Protein AF-A0A4S8J453-F1 (afdb_monomer_lite)

pLDDT: mean 72.91, std 23.6, range [29.89, 94.81]

InterPro domains:
  IPR011042 Six-bladed beta-propeller, TolB-like [G3DSA:2.120.10.30] (8-107)
  IPR018119 Strictosidine synthase, conserved region [PF03088] (31-105)

Sequence (127 aa):
MNEQLLHPAKNQMTLTLQTRGFCRFADDVIEVSDGSGAYFSDASSRFGLHEWFLDLLEARPNGRLLKFDASTKETTVVLADLVFPNGVALSSDQDFLVVCETWRCAKCFHGIACLLLVSVVFGVLLF

Foldseek 3Di:
DDDDDDDPDPPDPPPPLPPVLVAQEWADKDADPVNQWIKTKRQANPDHPVRVVVLLVVQWQRMFIWIAGPVVSDIDTPGGSAQRFRDWDADPVRQKIWTFHDNVQVPDDDDDPRDGPTDIDGDPPPD

Radius of gyration: 16.19 Å; chains: 1; bounding box: 33×45×47 Å

Secondary structure (DSSP, 8-state):
---------TT--------SSS-S-EEEEEE-TTSSEEEEEES-SSS-GGGHHHHHHHT---EEEEEEETTT--EEEEEEEES-EEEEEE-TTSSEEEEEETGGGGG--SSS----EEEEEE-----

Organism: Musa balbisiana (NCBI:txid52838)

Structure (mmCIF, N/CA/C/O backbone):
data_AF-A0A4S8J453-F1
#
_entry.id   AF-A0A4S8J453-F1
#
loop_
_atom_site.group_PDB
_atom_site.id
_atom_site.type_symbol
_atom_site.label_atom_id
_atom_site.label_alt_id
_atom_site.label_comp_id
_atom_site.label_asym_id
_atom_site.label_entity_id
_atom_site.label_seq_id
_atom_site.pdbx_PDB_ins_code
_atom_site.Cartn_x
_atom_site.Cartn_y
_atom_site.Cartn_z
_atom_site.occupancy
_atom_site.B_iso_or_equiv
_atom_site.auth_seq_id
_atom_site.auth_comp_id
_atom_site.auth_asym_id
_atom_site.auth_atom_id
_atom_site.pdbx_PDB_model_num
ATOM 1 N N . MET A 1 1 ? 12.744 33.457 -0.377 1.00 31.09 1 MET A N 1
ATOM 2 C CA . MET A 1 1 ? 11.789 33.972 -1.383 1.00 31.09 1 MET A CA 1
ATOM 3 C C . MET A 1 1 ? 11.180 32.745 -2.046 1.00 31.09 1 MET A C 1
ATOM 5 O O . MET A 1 1 ? 11.904 32.068 -2.748 1.00 31.09 1 MET A O 1
ATOM 9 N N . ASN A 1 2 ? 10.099 32.196 -1.495 1.00 30.98 2 ASN A N 1
ATOM 10 C CA . ASN A 1 2 ? 8.691 32.574 -1.685 1.00 30.98 2 ASN A CA 1
ATOM 11 C C . ASN A 1 2 ? 8.102 31.829 -2.893 1.00 30.98 2 ASN A C 1
ATOM 13 O O . ASN A 1 2 ? 8.282 32.290 -4.009 1.00 30.98 2 ASN A O 1
ATOM 17 N N . GLU A 1 3 ? 7.384 30.733 -2.639 1.00 32.38 3 GLU A N 1
ATOM 18 C CA . GLU A 1 3 ? 6.255 30.302 -3.467 1.00 32.38 3 GLU A CA 1
ATOM 19 C C . GLU A 1 3 ? 5.120 29.835 -2.551 1.00 32.38 3 GLU A C 1
ATOM 21 O O . GLU A 1 3 ? 5.331 29.353 -1.437 1.00 32.38 3 GLU A O 1
ATOM 26 N N . GLN A 1 4 ? 3.914 30.154 -2.996 1.00 34.88 4 GLN A N 1
ATOM 27 C CA . GLN A 1 4 ? 2.732 30.432 -2.201 1.00 34.88 4 GLN A CA 1
ATOM 28 C C . GLN A 1 4 ? 1.829 29.207 -2.033 1.00 34.88 4 GLN A C 1
ATOM 30 O O . GLN A 1 4 ? 1.566 28.479 -2.982 1.00 34.88 4 GLN A O 1
ATOM 35 N N . LEU A 1 5 ? 1.313 29.073 -0.808 1.00 33.59 5 LEU A N 1
ATOM 36 C CA . LEU A 1 5 ? -0.065 28.719 -0.444 1.00 33.59 5 LEU A CA 1
ATOM 37 C C . LEU A 1 5 ? -0.908 27.996 -1.512 1.00 33.59 5 LEU A C 1
ATOM 39 O O . LEU A 1 5 ? -1.620 28.627 -2.292 1.00 33.59 5 LEU A O 1
ATOM 43 N N . LEU A 1 6 ? -0.983 26.669 -1.397 1.00 30.48 6 LEU A N 1
ATOM 44 C CA . LEU A 1 6 ? -2.248 25.985 -1.642 1.00 30.48 6 LEU A CA 1
ATOM 45 C C . LEU A 1 6 ? -3.097 26.166 -0.379 1.00 30.48 6 LEU A C 1
ATOM 47 O O . LEU A 1 6 ? -2.711 25.714 0.696 1.00 30.48 6 LEU A O 1
ATOM 51 N N . HIS A 1 7 ? -4.227 26.861 -0.480 1.00 29.89 7 HIS A N 1
ATOM 52 C CA . HIS A 1 7 ? -5.229 26.850 0.581 1.00 29.89 7 HIS A CA 1
ATOM 53 C C . HIS A 1 7 ? -5.853 25.447 0.633 1.00 29.89 7 HIS A C 1
ATOM 55 O O . HIS A 1 7 ? -6.541 25.084 -0.325 1.00 29.89 7 HIS A O 1
ATOM 61 N N . PRO A 1 8 ? -5.661 24.651 1.703 1.00 38.19 8 PRO A N 1
ATOM 62 C CA . PRO A 1 8 ? -6.392 23.406 1.820 1.00 38.19 8 PRO A CA 1
ATOM 63 C C . PRO A 1 8 ? -7.859 23.756 2.066 1.00 38.19 8 PRO A C 1
ATOM 65 O O . PRO A 1 8 ? -8.196 24.577 2.928 1.00 38.19 8 PRO A O 1
ATOM 68 N N . ALA A 1 9 ? -8.745 23.154 1.276 1.00 38.69 9 ALA A N 1
ATOM 69 C CA . ALA A 1 9 ? -10.165 23.132 1.584 1.00 38.69 9 ALA A CA 1
ATOM 70 C C . ALA A 1 9 ? -10.339 22.678 3.045 1.00 38.69 9 ALA A C 1
ATOM 72 O O . ALA A 1 9 ? -9.606 21.807 3.511 1.00 38.69 9 ALA A O 1
ATOM 73 N N . LYS A 1 10 ? -11.301 23.265 3.770 1.00 34.12 10 LYS A N 1
ATOM 74 C CA . LYS A 1 10 ? -11.510 23.121 5.230 1.00 34.12 10 LYS A CA 1
ATOM 75 C C . LYS A 1 10 ? -11.753 21.685 5.757 1.00 34.12 10 LYS A C 1
ATOM 77 O O . LYS A 1 10 ? -12.047 21.540 6.934 1.00 34.12 10 LYS A O 1
ATOM 82 N N . ASN A 1 11 ? -11.579 20.655 4.926 1.00 39.00 11 ASN A N 1
ATOM 83 C CA . ASN A 1 11 ? -11.728 19.234 5.242 1.00 39.00 11 ASN A CA 1
ATOM 84 C C . ASN A 1 11 ? -10.533 18.356 4.803 1.00 39.00 11 ASN A C 1
ATOM 86 O O . ASN A 1 11 ? -10.658 17.137 4.801 1.00 39.00 11 ASN A O 1
ATOM 90 N N . GLN A 1 12 ? -9.382 18.918 4.415 1.00 39.25 12 GLN A N 1
ATOM 91 C CA . GLN A 1 12 ? -8.194 18.094 4.159 1.00 39.25 12 GLN A CA 1
ATOM 92 C C . GLN A 1 12 ? -7.487 17.752 5.474 1.00 39.25 12 GLN A C 1
ATOM 94 O O . GLN A 1 12 ? -6.798 18.583 6.066 1.00 39.25 12 GLN A O 1
ATOM 99 N N . MET A 1 13 ? -7.666 16.512 5.929 1.00 37.81 13 MET A N 1
ATOM 100 C CA . MET A 1 13 ? -6.834 15.922 6.968 1.00 37.81 13 MET A CA 1
ATOM 101 C C . MET A 1 13 ? -5.464 15.611 6.359 1.00 37.81 13 MET A C 1
ATOM 103 O O . MET A 1 13 ? -5.283 14.627 5.648 1.00 37.81 13 MET A O 1
ATOM 107 N N . THR A 1 14 ? -4.487 16.486 6.597 1.00 44.19 14 THR A N 1
ATOM 108 C CA . THR A 1 14 ? -3.093 16.219 6.231 1.00 44.19 14 THR A CA 1
ATOM 109 C C . THR A 1 14 ? -2.537 15.156 7.176 1.00 44.19 14 THR A C 1
ATOM 111 O O . THR A 1 14 ? -2.088 15.458 8.282 1.00 44.19 14 THR A O 1
ATOM 114 N N . LEU A 1 15 ? -2.576 13.895 6.749 1.00 46.88 15 LEU A N 1
ATOM 115 C CA . LEU A 1 15 ? -1.869 12.801 7.408 1.00 46.88 15 LEU A CA 1
ATOM 116 C C . LEU A 1 15 ? -0.370 12.932 7.110 1.00 46.88 15 LEU A C 1
ATOM 118 O O . LEU A 1 15 ? 0.135 12.426 6.111 1.00 46.88 15 LEU A O 1
ATOM 122 N N . THR A 1 16 ? 0.365 13.612 7.991 1.00 51.75 16 THR A N 1
ATOM 123 C CA . THR A 1 16 ? 1.833 13.550 7.983 1.00 51.75 16 THR A CA 1
ATOM 124 C C . THR A 1 16 ? 2.254 12.213 8.578 1.00 51.75 16 THR A C 1
ATOM 126 O O . THR A 1 16 ? 2.570 12.106 9.765 1.00 51.75 16 THR A O 1
ATOM 129 N N . LEU A 1 17 ? 2.224 11.165 7.758 1.00 55.22 17 LEU A N 1
ATOM 130 C CA . LEU A 1 17 ? 2.740 9.869 8.153 1.00 55.22 17 LEU A CA 1
ATOM 131 C C . LEU A 1 17 ? 4.267 9.926 8.111 1.00 55.22 17 LEU A C 1
ATOM 133 O O . LEU A 1 17 ? 4.896 9.740 7.072 1.00 55.22 17 LEU A O 1
ATOM 137 N N . GLN A 1 18 ? 4.884 10.198 9.257 1.00 52.66 18 GLN A N 1
ATOM 138 C CA . GLN A 1 18 ? 6.332 10.123 9.393 1.00 52.66 18 GLN A CA 1
ATOM 139 C C . GLN A 1 18 ? 6.740 8.647 9.506 1.00 52.66 18 GLN A C 1
ATOM 141 O O . GLN A 1 18 ? 7.175 8.178 10.558 1.00 52.66 18 GLN A O 1
ATOM 146 N N . THR A 1 19 ? 6.581 7.887 8.417 1.00 54.84 19 THR A N 1
ATOM 147 C CA . THR A 1 19 ? 7.147 6.542 8.326 1.00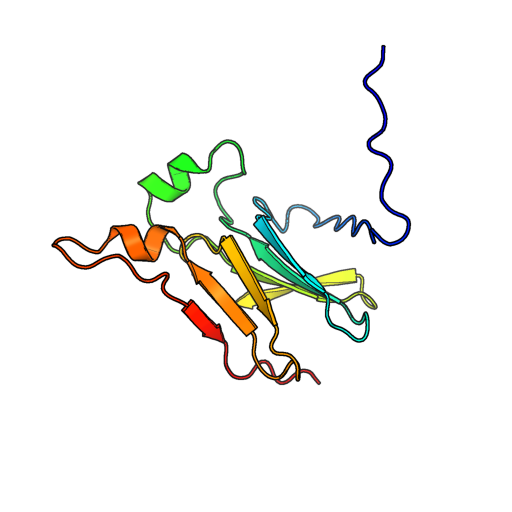 54.84 19 THR A CA 1
ATOM 148 C C . THR A 1 19 ? 8.654 6.695 8.477 1.00 54.84 19 THR A C 1
ATOM 150 O O . THR A 1 19 ? 9.304 7.264 7.602 1.00 54.84 19 THR A O 1
ATOM 153 N N . ARG A 1 20 ? 9.235 6.250 9.593 1.00 54.38 20 ARG A N 1
ATOM 154 C CA . ARG A 1 20 ? 10.687 6.291 9.831 1.00 54.38 20 ARG A CA 1
ATOM 155 C C . ARG A 1 20 ? 11.413 5.382 8.826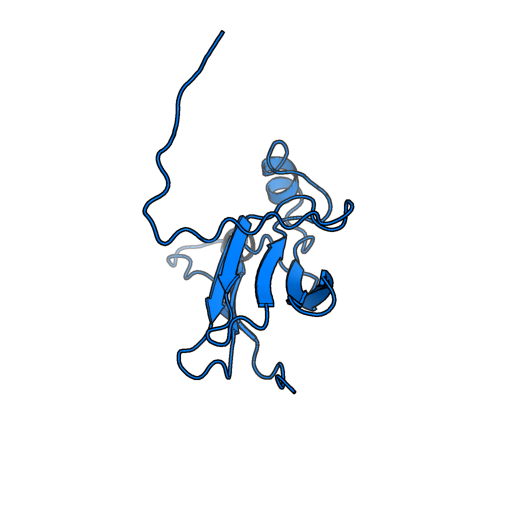 1.00 54.38 20 ARG A C 1
ATOM 157 O O . ARG A 1 20 ? 11.728 4.245 9.148 1.00 54.38 20 ARG A O 1
ATOM 164 N N . GLY A 1 21 ? 11.599 5.841 7.587 1.00 62.28 21 GLY A N 1
ATOM 165 C CA . GLY A 1 21 ? 12.205 5.076 6.488 1.00 62.28 21 GLY A CA 1
ATOM 166 C C . GLY A 1 21 ? 11.443 3.811 6.067 1.00 62.28 21 GLY A C 1
ATOM 167 O O . GLY A 1 21 ? 11.981 3.010 5.309 1.00 62.28 21 GLY A O 1
ATOM 168 N N . PHE A 1 22 ? 10.222 3.606 6.572 1.00 72.19 22 PHE A N 1
ATOM 169 C CA . PHE A 1 22 ? 9.471 2.361 6.387 1.00 72.19 22 PHE A CA 1
ATOM 170 C C . PHE A 1 22 ? 8.780 2.272 5.018 1.00 72.19 22 PHE A C 1
ATOM 172 O O . PHE A 1 22 ? 8.607 1.171 4.500 1.00 72.19 22 PHE A O 1
ATOM 179 N N . CYS A 1 23 ? 8.438 3.415 4.421 1.00 82.94 23 CYS A N 1
ATOM 180 C CA . CYS A 1 23 ? 7.849 3.546 3.090 1.00 82.94 23 CYS A CA 1
ATOM 181 C C . CYS A 1 23 ? 8.806 4.361 2.213 1.00 82.94 23 CYS A C 1
ATOM 183 O O . CYS A 1 23 ? 9.286 5.409 2.654 1.00 82.94 23 CYS A O 1
ATOM 185 N N . ARG A 1 24 ? 9.118 3.885 1.002 1.00 88.31 24 ARG A N 1
ATOM 186 C CA . ARG A 1 24 ? 9.995 4.618 0.065 1.00 88.31 24 ARG A CA 1
ATOM 187 C C . ARG A 1 24 ? 9.205 5.325 -1.018 1.00 88.31 24 ARG A C 1
ATOM 189 O O . ARG A 1 24 ? 9.664 6.351 -1.519 1.00 88.31 24 ARG A O 1
ATOM 196 N N . PHE A 1 25 ? 8.040 4.789 -1.360 1.00 91.50 25 PHE A N 1
ATOM 197 C CA . PHE A 1 25 ? 7.230 5.296 -2.447 1.00 91.50 25 PHE A CA 1
ATOM 198 C C . PHE A 1 25 ? 5.748 5.133 -2.108 1.00 91.50 25 PHE A C 1
ATOM 200 O O . PHE A 1 25 ? 5.077 4.248 -2.624 1.00 91.50 25 PHE A O 1
ATOM 207 N N . ALA A 1 26 ? 5.243 6.018 -1.248 1.00 91.25 26 ALA A N 1
ATOM 208 C CA . ALA A 1 26 ? 3.807 6.117 -1.004 1.00 91.25 26 ALA A CA 1
ATOM 209 C C . ALA A 1 26 ? 3.102 6.625 -2.272 1.00 91.25 26 ALA A C 1
ATOM 211 O O . ALA A 1 26 ? 3.526 7.649 -2.814 1.00 91.25 26 ALA A O 1
ATOM 212 N N . ASP A 1 27 ? 2.069 5.917 -2.730 1.00 91.06 27 ASP A N 1
ATOM 213 C CA . ASP A 1 27 ? 1.373 6.234 -3.986 1.00 91.06 27 ASP A CA 1
ATOM 214 C C . ASP A 1 27 ? -0.094 6.622 -3.743 1.00 91.06 27 ASP A C 1
ATOM 216 O O . ASP A 1 27 ? -0.465 7.770 -3.982 1.00 91.06 27 ASP A O 1
ATOM 220 N N . ASP A 1 28 ? -0.892 5.726 -3.152 1.00 91.50 28 ASP A N 1
ATOM 221 C CA . ASP A 1 28 ? -2.314 5.965 -2.871 1.00 91.50 28 ASP A CA 1
ATOM 222 C C . ASP A 1 28 ? -2.691 5.604 -1.428 1.00 91.50 28 ASP A C 1
ATOM 224 O O . ASP A 1 28 ? -2.023 4.793 -0.779 1.00 91.50 28 ASP A O 1
ATOM 228 N N . VAL A 1 29 ? -3.746 6.231 -0.902 1.00 93.19 29 VAL A N 1
ATOM 229 C CA . VAL A 1 29 ? -4.175 6.128 0.500 1.00 93.19 29 VAL A CA 1
ATOM 230 C C . VAL A 1 29 ? -5.692 6.224 0.643 1.00 93.19 29 VAL A C 1
ATOM 232 O O . VAL A 1 29 ? -6.344 7.068 0.034 1.00 93.19 29 VAL A O 1
ATOM 235 N N . ILE A 1 30 ? -6.247 5.404 1.534 1.00 92.00 30 ILE A N 1
ATOM 236 C CA . ILE A 1 30 ? -7.652 5.431 1.935 1.00 92.00 30 ILE A CA 1
ATOM 237 C C . ILE A 1 30 ? -7.773 5.394 3.462 1.00 92.00 30 ILE A C 1
ATOM 239 O O . ILE A 1 30 ? -7.174 4.552 4.134 1.00 92.00 30 ILE A O 1
ATOM 243 N N . GLU A 1 31 ? -8.533 6.332 4.023 1.00 93.56 31 GLU A N 1
ATOM 244 C CA . GLU A 1 31 ? -8.829 6.383 5.457 1.00 93.56 31 GLU A CA 1
ATOM 245 C C . GLU A 1 31 ? -9.938 5.386 5.817 1.00 93.56 31 GLU A C 1
ATOM 247 O O . GLU A 1 31 ? -10.861 5.156 5.033 1.00 93.56 31 GLU A O 1
ATOM 252 N N . VAL A 1 32 ? -9.858 4.808 7.014 1.00 91.25 32 VAL A N 1
ATOM 253 C CA . VAL A 1 32 ? -10.954 4.021 7.589 1.00 91.25 32 VAL A CA 1
ATOM 254 C C . VAL A 1 32 ? -12.028 4.985 8.102 1.00 91.25 32 VAL A C 1
ATOM 256 O O . VAL A 1 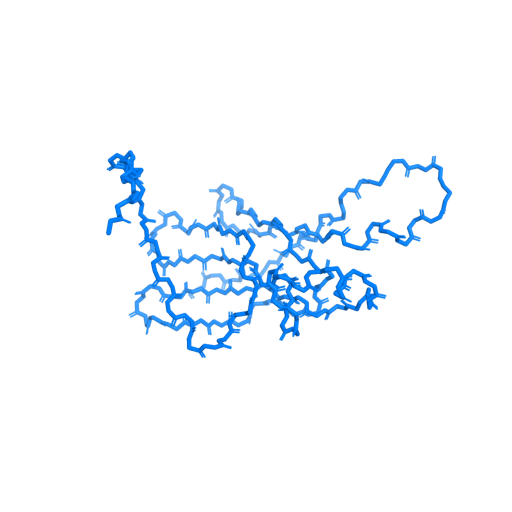32 ? -11.720 5.969 8.768 1.00 91.25 32 VAL A O 1
ATOM 259 N N . SER A 1 33 ? -13.303 4.714 7.827 1.00 89.69 33 SER A N 1
ATOM 260 C CA . SER A 1 33 ? -14.433 5.609 8.112 1.00 89.69 33 SER A CA 1
ATOM 261 C C . SER A 1 33 ? -14.597 5.984 9.586 1.00 89.69 33 SER A C 1
ATOM 263 O O . SER A 1 33 ? -15.213 7.000 9.896 1.00 89.69 33 SER A O 1
ATOM 265 N N . ASP A 1 34 ? -14.093 5.152 10.498 1.00 88.56 34 ASP A N 1
ATOM 266 C CA . ASP A 1 34 ? -14.123 5.384 11.945 1.00 88.56 34 ASP A CA 1
ATOM 267 C C . ASP A 1 34 ? -12.926 6.211 12.459 1.00 88.56 34 ASP A C 1
ATOM 269 O O . ASP A 1 34 ? -12.837 6.487 13.656 1.00 88.56 34 ASP A O 1
ATOM 273 N N . GLY A 1 35 ? -12.005 6.609 11.575 1.00 88.62 35 GLY A N 1
ATOM 274 C CA . GLY A 1 35 ? -10.795 7.358 11.915 1.00 88.62 35 GLY A CA 1
ATOM 275 C C . GLY A 1 35 ? -9.737 6.539 12.666 1.00 88.62 35 GLY A C 1
ATOM 276 O O . GLY A 1 35 ? -8.774 7.111 13.183 1.00 88.62 35 GLY A O 1
ATOM 277 N N . SER A 1 36 ? -9.881 5.210 12.745 1.00 90.69 36 SER A N 1
ATOM 278 C CA . SER A 1 36 ? -8.922 4.320 13.421 1.00 90.69 36 SER A CA 1
ATOM 279 C C . SER A 1 36 ? -7.560 4.266 12.727 1.00 90.69 36 SER A C 1
ATOM 281 O O . SER A 1 36 ? -6.556 3.893 13.340 1.00 90.69 36 SER A O 1
ATOM 283 N N . GLY A 1 37 ? -7.491 4.669 11.460 1.00 92.44 37 GLY A N 1
ATOM 284 C CA . GLY A 1 37 ? -6.267 4.602 10.687 1.00 92.44 37 GLY A CA 1
ATOM 285 C C . GLY A 1 37 ? -6.479 4.796 9.196 1.00 92.44 37 GLY A C 1
ATOM 286 O O . GLY A 1 37 ? -7.495 5.322 8.744 1.00 92.44 37 GLY A O 1
ATOM 287 N N . ALA A 1 38 ? -5.493 4.348 8.427 1.00 93.06 38 ALA A N 1
ATOM 288 C CA . ALA A 1 38 ? -5.530 4.392 6.973 1.00 93.06 38 ALA A CA 1
ATOM 289 C C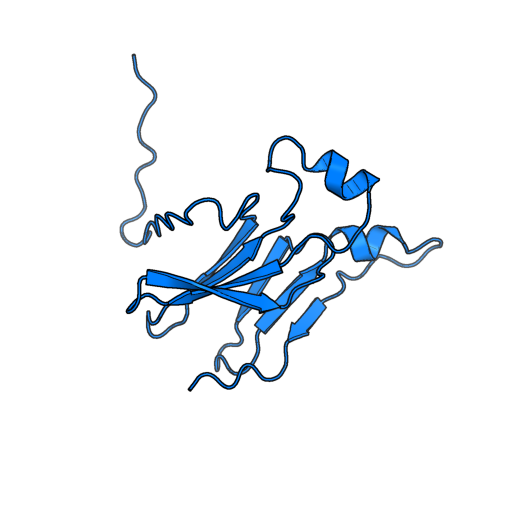 . ALA A 1 38 ? -4.789 3.198 6.370 1.00 93.06 38 ALA A C 1
ATOM 291 O O . ALA A 1 38 ? -3.841 2.672 6.959 1.00 93.06 38 ALA A O 1
ATOM 292 N N . TYR A 1 39 ? -5.193 2.811 5.168 1.00 91.38 39 TYR A N 1
ATOM 293 C CA . TYR A 1 39 ? -4.451 1.902 4.309 1.00 91.38 39 TYR A CA 1
ATOM 294 C C . TYR A 1 39 ? -3.783 2.693 3.201 1.00 91.38 39 TYR A C 1
ATOM 296 O O . TYR A 1 39 ? -4.383 3.614 2.658 1.00 91.38 39 TYR A O 1
ATOM 304 N N . PHE A 1 40 ? -2.559 2.337 2.844 1.00 93.12 40 PHE A N 1
ATOM 305 C CA . PHE A 1 40 ? -1.851 3.006 1.760 1.00 93.12 40 PHE A CA 1
ATOM 306 C C . PHE A 1 40 ? -0.899 2.055 1.051 1.00 93.12 40 PHE A C 1
ATOM 308 O O . PHE A 1 40 ? -0.410 1.082 1.638 1.00 93.12 40 PHE A O 1
ATOM 315 N N . SER A 1 41 ? -0.648 2.320 -0.224 1.00 92.50 41 SER A N 1
ATOM 316 C CA . SER A 1 41 ? 0.305 1.559 -1.016 1.00 92.50 41 SER A CA 1
ATOM 317 C C . SER A 1 41 ? 1.714 2.138 -0.906 1.00 92.50 41 SER A C 1
ATOM 319 O O . SER A 1 41 ? 1.921 3.350 -0.922 1.00 92.50 41 SER A O 1
ATOM 321 N N . ASP A 1 42 ? 2.694 1.244 -0.815 1.00 94.12 42 ASP A N 1
ATOM 322 C CA . ASP A 1 42 ? 4.108 1.516 -1.059 1.00 94.12 42 ASP A CA 1
ATOM 323 C C . ASP A 1 42 ? 4.466 0.853 -2.393 1.00 94.12 42 ASP A C 1
ATOM 325 O O . ASP A 1 42 ? 4.611 -0.372 -2.462 1.00 94.12 42 ASP A O 1
ATOM 329 N N . ALA A 1 43 ? 4.544 1.648 -3.462 1.00 92.94 43 ALA A N 1
ATOM 330 C CA . ALA A 1 43 ? 4.695 1.168 -4.834 1.00 92.94 43 ALA A CA 1
ATOM 331 C C . ALA A 1 43 ? 5.965 0.322 -5.010 1.00 92.94 43 ALA A C 1
ATOM 333 O O . ALA A 1 43 ? 5.951 -0.699 -5.698 1.00 92.94 43 ALA A O 1
ATOM 334 N N . SER A 1 44 ? 7.053 0.703 -4.337 1.00 93.56 44 SER A N 1
ATOM 335 C CA . SER A 1 44 ? 8.289 -0.070 -4.304 1.00 93.56 44 SER A CA 1
ATOM 336 C C . SER A 1 44 ? 9.044 0.147 -3.001 1.00 93.56 44 SER A C 1
ATOM 338 O O . SER A 1 44 ? 9.419 1.262 -2.647 1.00 93.56 44 SER A O 1
ATOM 340 N N . SER A 1 45 ? 9.380 -0.950 -2.328 1.00 92.19 45 SER A N 1
ATOM 341 C CA . SER A 1 45 ? 10.280 -0.931 -1.169 1.00 92.19 45 SER A CA 1
ATOM 342 C C . SER A 1 45 ? 11.760 -0.745 -1.543 1.00 92.19 45 SER A C 1
ATOM 344 O O . SER A 1 45 ? 12.613 -0.626 -0.653 1.00 92.19 45 SER A O 1
ATOM 346 N N . ARG A 1 46 ? 12.082 -0.708 -2.846 1.00 92.06 46 ARG A N 1
ATOM 347 C CA . ARG A 1 46 ? 13.451 -0.606 -3.376 1.00 92.06 46 ARG A CA 1
ATOM 348 C C . ARG A 1 46 ? 13.746 0.735 -4.028 1.00 92.06 46 ARG A C 1
ATOM 350 O O . ARG A 1 46 ? 14.806 1.292 -3.758 1.00 92.06 46 ARG A O 1
ATOM 357 N N . PHE A 1 47 ? 12.829 1.237 -4.848 1.00 91.94 47 PHE A N 1
ATOM 358 C CA . PHE A 1 47 ? 13.021 2.453 -5.634 1.00 91.94 47 PHE A CA 1
ATOM 359 C C . PHE A 1 47 ? 12.075 3.553 -5.156 1.00 91.94 47 PHE A C 1
ATOM 361 O O . PHE A 1 47 ? 10.901 3.295 -4.903 1.00 91.94 47 PHE A O 1
ATOM 368 N N . GLY A 1 48 ? 12.584 4.776 -5.005 1.00 90.69 48 GLY A N 1
ATOM 369 C CA . GLY A 1 48 ? 11.747 5.919 -4.647 1.00 90.69 48 GLY A CA 1
ATOM 370 C C . GLY A 1 48 ? 10.982 6.482 -5.845 1.00 90.69 48 GLY A C 1
ATOM 371 O O . GLY A 1 48 ? 11.181 6.070 -6.989 1.00 90.69 48 GLY A O 1
ATOM 372 N N . LEU A 1 49 ? 10.165 7.509 -5.589 1.00 88.44 49 LEU A N 1
ATOM 373 C CA . LEU A 1 49 ? 9.385 8.212 -6.616 1.00 88.44 49 LEU A CA 1
ATOM 374 C C . LEU A 1 49 ? 10.232 8.667 -7.817 1.00 88.44 49 LEU A C 1
ATOM 376 O O . LEU A 1 49 ? 9.783 8.581 -8.951 1.00 88.44 49 LEU A O 1
ATOM 380 N N . HIS A 1 50 ? 11.464 9.134 -7.602 1.00 91.38 50 HIS A N 1
ATOM 381 C CA . HIS A 1 50 ? 12.330 9.613 -8.691 1.00 91.38 50 HIS A CA 1
ATOM 382 C C . HIS A 1 50 ? 12.968 8.492 -9.525 1.00 91.38 50 HIS A C 1
ATOM 384 O O . HIS A 1 50 ? 13.514 8.755 -10.594 1.00 91.38 50 HIS A O 1
ATOM 390 N N . GLU A 1 51 ? 12.884 7.250 -9.058 1.00 92.50 51 GLU A N 1
ATOM 391 C CA . GLU A 1 51 ? 13.517 6.065 -9.643 1.00 92.50 51 GLU A CA 1
ATOM 392 C C . GLU A 1 51 ? 12.466 5.036 -10.086 1.00 92.50 51 GLU A C 1
ATOM 394 O O . GLU A 1 51 ? 12.796 3.883 -10.355 1.00 92.50 51 GLU A O 1
ATOM 399 N N . TRP A 1 52 ? 11.196 5.444 -10.186 1.00 88.44 52 TRP A N 1
ATOM 400 C CA . TRP A 1 52 ? 10.052 4.575 -10.484 1.00 88.44 52 TRP A CA 1
ATOM 401 C C . TRP A 1 52 ? 10.249 3.704 -11.735 1.00 88.44 52 TRP A C 1
ATOM 403 O O . TRP A 1 52 ? 9.817 2.553 -11.783 1.00 88.44 52 TRP A O 1
ATOM 413 N N . PHE A 1 53 ? 10.944 4.232 -12.744 1.00 89.75 53 PHE A N 1
ATOM 414 C CA . PHE A 1 53 ? 11.229 3.529 -13.992 1.00 89.75 53 PHE A CA 1
ATOM 415 C C . PHE A 1 53 ? 12.156 2.321 -13.790 1.00 89.75 53 PHE A C 1
ATOM 417 O O . PHE A 1 53 ? 12.089 1.373 -14.569 1.00 89.75 53 PHE A O 1
ATOM 424 N N . LEU A 1 54 ? 13.002 2.317 -12.753 1.00 92.12 54 LEU A N 1
ATOM 425 C CA . LEU A 1 54 ? 13.830 1.160 -12.408 1.00 92.12 54 LEU A CA 1
ATOM 426 C C . LEU A 1 54 ? 12.977 0.009 -11.870 1.00 92.12 54 LEU A C 1
ATOM 428 O O . LEU A 1 54 ? 13.258 -1.143 -12.195 1.00 92.12 54 LEU A O 1
ATOM 432 N N . ASP A 1 55 ? 11.911 0.309 -11.123 1.00 90.25 55 ASP A N 1
ATOM 433 C CA . ASP A 1 55 ? 10.962 -0.710 -10.662 1.00 90.25 55 ASP A CA 1
ATOM 434 C C . ASP A 1 55 ? 10.200 -1.333 -11.842 1.00 90.25 55 ASP A C 1
ATOM 436 O O . ASP A 1 55 ? 10.090 -2.555 -11.940 1.00 90.25 55 ASP A O 1
ATOM 440 N N . LEU A 1 56 ? 9.784 -0.501 -12.807 1.00 88.12 56 LEU A N 1
ATOM 441 C CA . LEU A 1 56 ? 9.195 -0.961 -14.068 1.00 88.12 56 LEU A CA 1
ATOM 442 C C . LEU A 1 56 ? 10.147 -1.882 -14.848 1.00 88.12 56 LEU A C 1
ATOM 444 O O . LEU A 1 56 ? 9.730 -2.942 -15.310 1.00 88.12 56 LEU A O 1
ATOM 448 N N . LEU A 1 57 ? 11.414 -1.485 -15.009 1.00 89.69 57 LEU A N 1
ATOM 449 C CA . LEU A 1 57 ? 12.415 -2.282 -15.729 1.00 89.69 57 LEU A CA 1
ATOM 450 C C . LEU A 1 57 ? 12.712 -3.607 -15.027 1.00 89.69 57 LEU A C 1
ATOM 452 O O . LEU A 1 57 ? 12.960 -4.617 -15.684 1.00 89.69 57 LEU A O 1
ATOM 456 N N . GLU A 1 58 ? 12.697 -3.606 -13.698 1.00 89.75 58 GLU A N 1
ATOM 457 C CA . GLU A 1 58 ? 12.900 -4.812 -12.913 1.00 89.75 58 GLU A CA 1
ATOM 458 C C . GLU A 1 58 ? 11.672 -5.739 -12.953 1.00 89.75 58 GLU A C 1
ATOM 460 O O . GLU A 1 58 ? 11.830 -6.963 -12.962 1.00 89.75 58 GLU A O 1
ATOM 465 N N . ALA A 1 59 ? 10.460 -5.175 -13.019 1.00 84.06 59 ALA A N 1
ATOM 466 C CA . ALA A 1 59 ? 9.185 -5.889 -13.116 1.00 84.06 59 ALA A CA 1
ATOM 467 C C . ALA A 1 59 ? 9.027 -7.003 -12.058 1.00 84.06 59 ALA A C 1
ATOM 469 O O . ALA A 1 59 ? 8.487 -8.090 -12.328 1.00 84.06 59 ALA A O 1
ATOM 470 N N . ARG A 1 60 ? 9.532 -6.743 -10.845 1.00 89.88 60 ARG A N 1
ATOM 471 C CA . ARG A 1 60 ? 9.470 -7.642 -9.686 1.00 89.88 60 ARG A CA 1
ATOM 472 C C . ARG A 1 60 ? 8.436 -7.157 -8.664 1.00 89.88 60 ARG A C 1
ATOM 474 O O . ARG A 1 60 ? 8.126 -5.971 -8.617 1.00 89.88 60 ARG A O 1
ATOM 481 N N . PRO A 1 61 ? 7.893 -8.073 -7.848 1.00 92.81 61 PRO A N 1
ATOM 482 C CA . PRO A 1 61 ? 6.932 -7.735 -6.804 1.00 92.81 61 PRO A CA 1
ATOM 483 C C . PRO A 1 61 ? 7.619 -7.068 -5.596 1.00 92.81 61 PRO A C 1
ATOM 485 O O . PRO A 1 61 ? 7.839 -7.704 -4.574 1.00 92.81 61 PRO A O 1
ATOM 488 N N . ASN A 1 62 ? 8.014 -5.799 -5.721 1.00 93.38 62 ASN A N 1
ATOM 489 C CA . ASN A 1 62 ? 8.701 -5.056 -4.653 1.00 93.38 62 ASN A CA 1
ATOM 490 C C . ASN A 1 62 ? 7.756 -4.212 -3.778 1.00 93.38 62 ASN A C 1
ATOM 492 O O . ASN A 1 62 ? 8.204 -3.615 -2.791 1.00 93.38 62 ASN A O 1
ATOM 496 N N . GLY A 1 63 ? 6.491 -4.093 -4.173 1.00 93.75 63 GLY A N 1
ATOM 497 C CA . GLY A 1 63 ? 5.499 -3.225 -3.556 1.00 93.75 63 GLY A CA 1
ATOM 498 C C . GLY A 1 63 ? 4.731 -3.890 -2.419 1.00 93.75 63 GLY A C 1
ATOM 499 O O . GLY A 1 63 ? 4.736 -5.114 -2.255 1.00 93.75 63 GLY A O 1
ATOM 500 N N . ARG A 1 64 ? 4.078 -3.064 -1.600 1.00 94.81 64 ARG A N 1
ATOM 501 C CA . ARG A 1 64 ? 3.378 -3.483 -0.379 1.00 94.81 64 ARG A CA 1
ATOM 502 C C . ARG A 1 64 ? 2.109 -2.664 -0.153 1.00 94.81 64 ARG A C 1
ATOM 504 O O . ARG A 1 64 ? 2.039 -1.500 -0.531 1.00 94.81 64 ARG A O 1
ATOM 511 N N . LEU A 1 65 ? 1.137 -3.267 0.520 1.00 93.00 65 LEU A N 1
ATOM 512 C CA . LEU A 1 65 ? 0.016 -2.585 1.154 1.00 93.00 65 LEU A CA 1
ATOM 513 C C . LEU A 1 65 ? 0.315 -2.456 2.645 1.00 93.00 65 LEU A C 1
ATOM 515 O O . LEU A 1 65 ? 0.629 -3.446 3.316 1.00 93.00 65 LEU A O 1
ATOM 519 N N . LEU A 1 66 ? 0.187 -1.243 3.161 1.00 93.06 66 LEU A N 1
ATOM 520 C CA . LEU A 1 66 ? 0.484 -0.896 4.540 1.00 93.06 66 LEU A CA 1
ATOM 521 C C . LEU A 1 66 ? -0.787 -0.428 5.257 1.00 93.06 66 LEU A C 1
ATOM 523 O O . LEU A 1 66 ? -1.657 0.187 4.643 1.00 93.06 66 LEU A O 1
ATOM 527 N N . LYS A 1 67 ? -0.879 -0.702 6.561 1.00 92.31 67 LYS A N 1
ATOM 528 C CA . LYS A 1 67 ? -1.896 -0.142 7.462 1.00 92.31 67 LYS A CA 1
ATOM 529 C C . LYS A 1 67 ? -1.212 0.735 8.493 1.00 92.31 67 LYS A C 1
ATOM 531 O O . LYS A 1 67 ? -0.280 0.291 9.164 1.00 92.31 67 LYS A O 1
ATOM 536 N N . PHE A 1 68 ? -1.696 1.958 8.629 1.00 91.62 68 PHE A N 1
ATOM 537 C CA . PHE A 1 68 ? -1.366 2.857 9.719 1.00 91.62 68 PHE A CA 1
ATOM 538 C C . PHE A 1 68 ? -2.447 2.791 10.794 1.00 91.62 68 PHE A C 1
ATOM 540 O O . PHE A 1 68 ? -3.628 2.911 10.477 1.00 91.62 68 PHE A O 1
ATOM 547 N N . ASP A 1 69 ? -2.035 2.646 12.048 1.00 89.94 69 ASP A N 1
ATOM 548 C CA . ASP A 1 69 ? -2.911 2.727 13.213 1.00 89.94 69 ASP A CA 1
ATOM 549 C C . ASP A 1 69 ? -2.792 4.114 13.861 1.00 89.94 69 ASP A C 1
ATOM 551 O O . ASP A 1 69 ? -1.711 4.553 14.273 1.00 89.94 69 ASP A O 1
ATOM 555 N N . ALA A 1 70 ? -3.909 4.835 13.944 1.00 89.31 70 ALA A N 1
ATOM 556 C CA . ALA A 1 70 ? -3.931 6.198 14.456 1.00 89.31 70 ALA A CA 1
ATOM 557 C C . ALA A 1 70 ? -3.719 6.273 15.977 1.00 89.31 70 ALA A C 1
ATOM 559 O O . ALA A 1 70 ? -3.276 7.323 16.459 1.00 89.31 70 ALA A O 1
ATOM 560 N N . SER A 1 71 ? -4.010 5.205 16.721 1.00 92.00 71 SER A N 1
ATOM 561 C CA . SER A 1 71 ? -3.877 5.144 18.178 1.00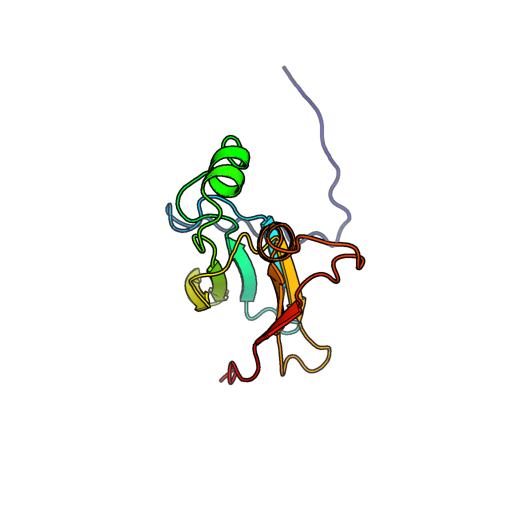 92.00 71 SER A CA 1
ATOM 562 C C . SER A 1 71 ? -2.432 4.881 18.602 1.00 92.00 71 SER A C 1
ATOM 564 O O . SER A 1 71 ? -1.895 5.605 19.442 1.00 92.00 71 SER A O 1
ATOM 566 N N . THR A 1 72 ? -1.770 3.913 17.965 1.00 91.00 72 THR A N 1
ATOM 567 C CA . THR A 1 72 ? -0.389 3.521 18.285 1.00 91.00 72 THR A CA 1
ATOM 568 C C . THR A 1 72 ? 0.644 4.319 17.498 1.00 91.00 72 THR A C 1
ATOM 570 O O . THR A 1 72 ? 1.807 4.384 17.893 1.00 91.00 72 THR A O 1
ATOM 573 N N . LYS A 1 73 ? 0.223 4.964 16.402 1.00 87.44 73 LYS A N 1
ATOM 574 C CA . LYS A 1 73 ? 1.096 5.606 15.409 1.00 87.44 73 LYS A CA 1
ATOM 575 C C . LYS A 1 73 ? 2.040 4.620 14.714 1.00 87.44 73 LYS A C 1
ATOM 577 O O . LYS A 1 73 ? 3.073 5.031 14.180 1.00 87.44 73 LYS A O 1
ATOM 582 N N . GLU A 1 74 ? 1.694 3.337 14.698 1.00 88.19 74 GLU A N 1
ATOM 583 C CA . GLU A 1 74 ? 2.485 2.296 14.048 1.00 88.19 74 GLU A CA 1
ATOM 584 C C . GLU A 1 74 ? 2.012 2.027 12.620 1.00 88.19 74 GLU A C 1
ATOM 586 O O . GLU A 1 74 ? 0.861 2.252 12.252 1.00 88.19 74 GLU A O 1
ATOM 591 N N . THR A 1 75 ? 2.937 1.552 11.789 1.00 89.94 75 THR A N 1
ATOM 592 C CA . THR A 1 75 ? 2.658 1.110 10.422 1.00 89.94 75 THR A CA 1
ATOM 593 C C . THR A 1 75 ? 3.027 -0.357 10.295 1.00 89.94 75 THR A C 1
ATOM 595 O O . THR A 1 75 ? 4.135 -0.752 10.654 1.00 89.94 75 THR A O 1
ATOM 598 N N . THR A 1 76 ? 2.118 -1.157 9.751 1.00 90.44 76 THR A N 1
ATOM 599 C CA . THR A 1 76 ? 2.296 -2.597 9.548 1.00 90.44 76 THR A CA 1
ATOM 600 C C . THR A 1 76 ? 2.116 -2.959 8.079 1.00 90.44 76 THR A C 1
ATOM 602 O O . THR A 1 76 ? 1.418 -2.267 7.339 1.00 90.44 76 THR A O 1
ATOM 605 N N . VAL A 1 77 ? 2.772 -4.034 7.636 1.00 92.00 77 VAL A N 1
ATOM 606 C CA . VAL A 1 77 ? 2.554 -4.595 6.296 1.00 92.00 77 VAL A CA 1
ATOM 607 C C . VAL A 1 77 ? 1.339 -5.513 6.357 1.00 92.00 77 VAL A C 1
ATOM 609 O O . VAL A 1 77 ? 1.345 -6.478 7.116 1.00 92.00 77 VAL A O 1
ATOM 612 N N . VAL A 1 78 ? 0.322 -5.222 5.549 1.00 92.25 78 VAL A N 1
ATOM 613 C CA . VAL A 1 78 ? -0.897 -6.040 5.432 1.00 92.25 78 VAL A CA 1
ATOM 614 C C . VAL A 1 78 ? -0.771 -7.033 4.285 1.00 92.25 78 VAL A C 1
ATOM 616 O O . VAL A 1 78 ? -1.186 -8.182 4.408 1.00 92.25 78 VAL A O 1
ATOM 619 N N . LEU A 1 79 ? -0.172 -6.597 3.176 1.00 92.06 79 LEU A N 1
ATOM 620 C CA . LEU A 1 79 ? 0.111 -7.442 2.023 1.00 92.06 79 LEU A CA 1
ATOM 621 C C . LEU A 1 79 ? 1.464 -7.056 1.425 1.00 92.06 79 LEU A C 1
ATOM 623 O O . LEU A 1 79 ? 1.775 -5.874 1.289 1.00 92.06 79 LEU A O 1
ATOM 627 N N . ALA A 1 80 ? 2.271 -8.052 1.085 1.00 91.94 80 ALA A N 1
ATOM 628 C CA . ALA A 1 80 ? 3.579 -7.875 0.464 1.00 91.94 80 ALA A CA 1
ATOM 629 C C . ALA A 1 80 ? 3.590 -8.466 -0.950 1.00 91.94 80 ALA A C 1
ATOM 631 O O . ALA A 1 80 ? 2.600 -9.046 -1.396 1.00 91.94 80 ALA A O 1
ATOM 632 N N . ASP A 1 81 ? 4.723 -8.318 -1.631 1.00 92.75 81 ASP A N 1
ATOM 633 C CA . ASP A 1 81 ? 4.983 -8.903 -2.944 1.00 92.75 81 ASP A CA 1
ATOM 634 C C . ASP A 1 81 ? 3.959 -8.482 -4.019 1.00 92.75 81 ASP A C 1
ATOM 636 O O . ASP A 1 81 ? 3.552 -9.264 -4.885 1.00 92.75 81 ASP A O 1
ATOM 640 N N . LEU A 1 82 ? 3.573 -7.204 -3.988 1.00 91.00 82 LEU A N 1
ATOM 641 C CA . LEU A 1 82 ? 2.727 -6.573 -4.996 1.00 91.00 82 LEU A CA 1
ATOM 642 C C . LEU A 1 82 ? 3.583 -5.955 -6.106 1.00 91.00 82 LEU A C 1
ATOM 644 O O . LEU A 1 82 ? 4.657 -5.401 -5.874 1.00 91.00 82 LEU A O 1
ATOM 648 N N . VAL A 1 83 ? 3.103 -6.035 -7.340 1.00 92.06 83 VAL A N 1
ATOM 649 C CA . VAL A 1 83 ? 3.757 -5.474 -8.521 1.00 92.06 83 VAL A CA 1
ATOM 650 C C . VAL A 1 83 ? 3.274 -4.039 -8.726 1.00 92.06 83 VAL A C 1
ATOM 652 O O . VAL A 1 83 ? 2.308 -3.799 -9.449 1.00 92.06 83 VAL A O 1
ATOM 655 N N . PHE A 1 84 ? 3.968 -3.095 -8.091 1.00 91.50 84 PHE A N 1
ATOM 656 C CA . PHE A 1 84 ? 3.685 -1.657 -8.158 1.00 91.50 84 PHE A CA 1
ATOM 657 C C . PHE A 1 84 ? 2.220 -1.322 -7.828 1.00 91.50 84 PHE A C 1
ATOM 659 O O . PHE A 1 84 ? 1.437 -0.982 -8.721 1.00 91.50 84 PHE A O 1
ATOM 666 N N . PRO A 1 85 ? 1.813 -1.488 -6.556 1.00 91.69 85 PRO A N 1
ATOM 667 C CA . PRO A 1 85 ? 0.479 -1.121 -6.114 1.00 91.69 85 PRO A CA 1
ATOM 668 C C . PRO A 1 85 ? 0.300 0.399 -6.170 1.00 91.69 85 PRO A C 1
ATOM 670 O O . PRO A 1 85 ? 0.946 1.135 -5.428 1.00 91.69 85 PRO A O 1
ATOM 673 N N . ASN A 1 86 ? -0.587 0.862 -7.044 1.00 86.50 86 ASN A N 1
ATOM 674 C CA . ASN A 1 86 ? -0.819 2.287 -7.293 1.00 86.50 86 ASN A CA 1
ATOM 675 C C . ASN A 1 86 ? -2.211 2.751 -6.848 1.00 86.50 86 ASN A C 1
ATOM 677 O O . ASN A 1 86 ? -2.402 3.937 -6.659 1.00 86.50 86 ASN A O 1
ATOM 681 N N . GLY A 1 87 ? -3.169 1.835 -6.671 1.00 85.75 87 GLY A N 1
ATOM 682 C CA . GLY A 1 87 ? -4.524 2.182 -6.236 1.00 85.75 87 GLY A CA 1
ATOM 683 C C . GLY A 1 87 ? -4.971 1.355 -5.040 1.00 85.75 87 GLY A C 1
ATOM 684 O O . GLY A 1 87 ? -4.722 0.146 -5.024 1.00 85.75 87 GLY A O 1
ATOM 685 N N . VAL A 1 88 ? -5.648 1.985 -4.080 1.00 88.25 88 VAL A N 1
ATOM 686 C CA . VAL A 1 88 ? -6.276 1.346 -2.917 1.00 88.25 88 VAL A CA 1
ATOM 687 C C . VAL A 1 88 ? -7.714 1.837 -2.737 1.00 88.25 88 VAL A C 1
ATOM 689 O O . VAL A 1 88 ? -8.000 3.027 -2.798 1.00 88.25 88 VAL A O 1
ATOM 692 N N . ALA A 1 89 ? -8.648 0.921 -2.497 1.00 88.56 89 ALA A N 1
ATOM 693 C CA . ALA A 1 89 ? -10.038 1.269 -2.216 1.00 88.56 89 ALA A CA 1
ATOM 694 C C . ALA A 1 89 ? -10.633 0.331 -1.172 1.00 88.56 89 ALA A C 1
ATOM 696 O O . ALA A 1 89 ? -10.412 -0.877 -1.214 1.00 88.56 89 ALA A O 1
ATOM 697 N N . LEU A 1 90 ? -11.413 0.890 -0.255 1.00 87.19 90 LEU A N 1
ATOM 698 C CA . LEU A 1 90 ? -12.119 0.140 0.775 1.00 87.19 90 LEU A CA 1
ATOM 699 C C . LEU A 1 90 ? -13.588 -0.020 0.370 1.00 87.19 90 LEU A C 1
ATOM 701 O O . LEU A 1 90 ? -14.175 0.888 -0.226 1.00 87.19 90 LEU A O 1
ATOM 705 N N . SER A 1 91 ? -14.181 -1.176 0.658 1.00 86.38 91 SER A N 1
ATOM 706 C CA . SER A 1 91 ? -15.615 -1.378 0.468 1.00 86.38 91 SER A CA 1
ATOM 707 C C . SER A 1 91 ? -16.429 -0.464 1.386 1.00 86.38 91 SER A C 1
ATOM 709 O O . SER A 1 91 ? -15.945 0.013 2.411 1.00 86.38 91 SER A O 1
ATOM 711 N N . SER A 1 92 ? -17.691 -0.210 1.035 1.00 87.38 92 SER A N 1
ATOM 712 C CA . SER A 1 92 ? -18.565 0.670 1.824 1.00 87.38 92 SER A CA 1
ATOM 713 C C . SER A 1 92 ? -18.840 0.156 3.239 1.00 87.38 92 SER A C 1
ATOM 715 O O . SER A 1 92 ? -19.073 0.952 4.141 1.00 87.38 92 SER A O 1
ATOM 717 N N . ASP A 1 93 ? -18.850 -1.165 3.411 1.00 86.69 93 ASP A N 1
ATOM 718 C CA . ASP A 1 93 ? -18.965 -1.865 4.697 1.00 86.69 93 ASP A CA 1
ATOM 719 C C . ASP A 1 93 ? -17.604 -2.096 5.374 1.00 86.69 93 ASP A C 1
ATOM 721 O O . ASP A 1 93 ? -17.558 -2.492 6.531 1.00 86.69 93 ASP A O 1
ATOM 725 N N . GLN A 1 94 ? -16.503 -1.782 4.686 1.00 85.25 94 GLN A N 1
ATOM 726 C CA . GLN A 1 94 ? -15.122 -2.009 5.114 1.00 85.25 94 GLN A CA 1
ATOM 727 C C . GLN A 1 94 ? -14.725 -3.476 5.335 1.00 85.25 94 GLN A C 1
ATOM 729 O O . GLN A 1 94 ? -13.715 -3.747 5.984 1.00 85.25 94 GLN A O 1
ATOM 734 N N . ASP A 1 95 ? -15.464 -4.420 4.754 1.00 83.69 95 ASP A N 1
ATOM 735 C CA . ASP A 1 95 ? -15.188 -5.856 4.866 1.00 83.69 95 ASP A CA 1
ATOM 736 C C . ASP A 1 95 ? -14.117 -6.356 3.879 1.00 83.69 95 ASP A C 1
ATOM 738 O O . ASP A 1 95 ? -13.548 -7.442 4.055 1.00 83.69 95 ASP A O 1
ATOM 742 N N . PHE A 1 96 ? -13.812 -5.588 2.827 1.00 82.12 96 PHE A N 1
ATOM 743 C CA . PHE A 1 96 ? -12.731 -5.910 1.898 1.00 82.12 96 PHE A CA 1
ATOM 744 C C . PHE A 1 96 ? -12.019 -4.673 1.356 1.00 82.12 96 PHE A C 1
ATOM 746 O O . PHE A 1 96 ? -12.565 -3.570 1.286 1.00 82.12 96 PHE A O 1
ATOM 753 N N . LEU A 1 97 ? -10.780 -4.894 0.919 1.00 85.69 97 LEU A N 1
ATOM 754 C CA . LEU A 1 97 ? -9.939 -3.875 0.309 1.00 85.69 97 LEU A CA 1
ATOM 755 C C . LEU A 1 97 ? -9.504 -4.326 -1.085 1.00 85.69 97 LEU A C 1
ATOM 757 O O . LEU A 1 97 ? -9.159 -5.484 -1.321 1.00 85.69 97 LEU A O 1
ATOM 761 N N . 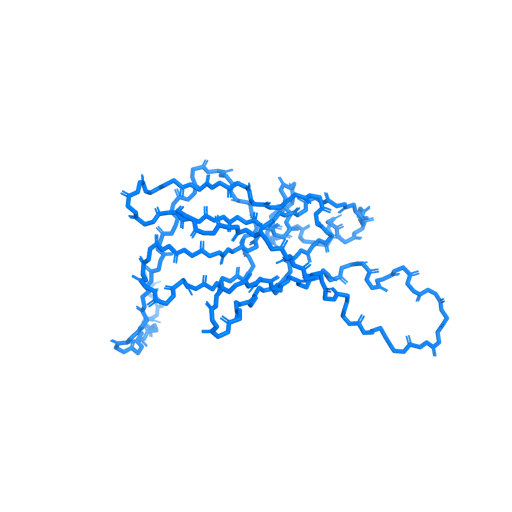VAL A 1 98 ? -9.527 -3.391 -2.021 1.00 87.38 98 VAL A N 1
ATOM 762 C CA . VAL A 1 98 ? -9.104 -3.562 -3.405 1.00 87.38 98 VAL A CA 1
ATOM 763 C C . VAL A 1 98 ? -7.767 -2.863 -3.617 1.00 87.38 98 VAL A C 1
ATOM 765 O O . VAL A 1 98 ? -7.632 -1.693 -3.270 1.00 87.38 98 VAL A O 1
ATOM 768 N N . VAL A 1 99 ? -6.804 -3.567 -4.218 1.00 86.19 99 VAL A N 1
ATOM 769 C CA . VAL A 1 99 ? -5.512 -3.003 -4.635 1.00 86.19 99 VAL A CA 1
ATOM 770 C C . VAL A 1 99 ? -5.299 -3.204 -6.136 1.00 86.19 99 VAL A C 1
ATOM 772 O O . VAL A 1 99 ? -5.539 -4.292 -6.660 1.00 86.19 99 VAL A O 1
ATOM 775 N N . CYS A 1 100 ? -4.802 -2.180 -6.828 1.00 87.81 100 CYS A N 1
ATOM 776 C CA . CYS A 1 100 ? -4.463 -2.236 -8.255 1.00 87.81 100 CYS A CA 1
ATOM 777 C C . CYS A 1 100 ? -2.942 -2.306 -8.471 1.00 87.81 100 CYS A C 1
ATOM 779 O O . CYS A 1 100 ? -2.218 -1.438 -7.988 1.00 87.81 100 CYS A O 1
ATOM 781 N N . GLU A 1 101 ? -2.467 -3.296 -9.237 1.00 87.00 101 GLU A N 1
ATOM 782 C CA . GLU A 1 101 ? -1.048 -3.492 -9.594 1.00 87.00 101 GLU A CA 1
ATOM 783 C C . GLU A 1 101 ? -0.750 -3.023 -11.031 1.00 87.00 101 GLU A C 1
ATOM 785 O O . GLU A 1 101 ? -1.255 -3.601 -12.000 1.00 87.00 101 GLU A O 1
ATOM 790 N N . THR A 1 102 ? 0.112 -2.016 -11.199 1.00 84.81 102 THR A N 1
ATOM 791 C CA . THR A 1 102 ? 0.340 -1.372 -12.507 1.00 84.81 102 THR A CA 1
ATOM 792 C C . THR A 1 102 ? 1.134 -2.255 -13.477 1.00 84.81 102 THR A C 1
ATOM 794 O O . THR A 1 102 ? 0.721 -2.443 -14.624 1.00 84.81 102 THR A O 1
ATOM 797 N N . TRP A 1 103 ? 2.258 -2.856 -13.058 1.00 79.69 103 TRP A N 1
ATOM 798 C CA . TRP A 1 103 ? 3.119 -3.610 -13.997 1.00 79.69 103 TRP A CA 1
ATOM 799 C C . TRP A 1 103 ? 2.697 -5.058 -14.211 1.00 79.69 103 TRP A C 1
ATOM 801 O O . TRP A 1 103 ? 3.197 -5.717 -15.125 1.00 79.69 103 TRP A O 1
ATOM 811 N N . ARG A 1 104 ? 1.741 -5.569 -13.431 1.00 71.88 104 ARG A N 1
ATOM 812 C CA . ARG A 1 104 ? 1.207 -6.922 -13.642 1.00 71.88 104 ARG A CA 1
ATOM 813 C C . ARG A 1 104 ? 0.547 -7.046 -15.023 1.00 71.88 104 ARG A C 1
ATOM 815 O O . ARG A 1 104 ? 0.622 -8.098 -15.655 1.00 71.88 104 ARG A O 1
ATOM 822 N N . CYS A 1 105 ? 0.020 -5.931 -15.526 1.00 57.31 105 CYS A N 1
ATOM 823 C CA . CYS A 1 105 ? -0.557 -5.788 -16.856 1.00 57.31 105 CYS A CA 1
ATOM 824 C C . CYS A 1 105 ? 0.465 -5.831 -18.011 1.00 57.31 105 CYS A C 1
ATOM 826 O O . CYS A 1 105 ? 0.155 -6.328 -19.094 1.00 57.31 105 CYS A O 1
ATOM 828 N N . ALA A 1 106 ? 1.708 -5.390 -17.787 1.00 50.62 106 ALA A N 1
ATOM 829 C CA . ALA A 1 106 ? 2.742 -5.312 -18.828 1.00 50.62 106 ALA A CA 1
ATOM 830 C C . ALA A 1 106 ? 3.219 -6.687 -19.346 1.00 50.62 106 ALA A C 1
ATOM 832 O O . ALA A 1 106 ? 3.935 -6.760 -20.342 1.00 50.62 106 ALA A O 1
ATOM 833 N N . LYS A 1 107 ? 2.808 -7.790 -18.703 1.00 45.47 107 LYS A N 1
ATOM 834 C CA . LYS A 1 107 ? 3.088 -9.165 -19.153 1.00 45.47 107 LYS A CA 1
ATOM 835 C C . LYS A 1 107 ? 2.089 -9.699 -20.189 1.00 45.47 107 LYS A C 1
ATOM 837 O O . LYS A 1 107 ? 2.307 -10.790 -20.715 1.00 45.47 107 LYS A O 1
ATOM 842 N N . CYS A 1 108 ? 1.028 -8.960 -20.517 1.00 36.31 108 CYS A N 1
ATOM 843 C CA . CYS A 1 108 ? 0.062 -9.372 -21.535 1.00 36.31 108 CYS A CA 1
ATOM 844 C C . CYS A 1 108 ? 0.602 -9.083 -22.947 1.00 36.31 108 CYS A C 1
ATOM 846 O O . CYS A 1 108 ? 0.347 -8.030 -23.528 1.00 36.31 108 CYS A O 1
ATOM 848 N N . PHE A 1 109 ? 1.346 -10.033 -23.520 1.00 38.34 109 PHE A N 1
ATOM 849 C CA . PHE A 1 109 ? 1.560 -10.078 -24.966 1.00 38.34 109 PHE A CA 1
ATOM 850 C C . PHE A 1 109 ? 0.273 -10.571 -25.650 1.00 38.34 109 PHE A C 1
ATOM 852 O O . PHE A 1 109 ? -0.233 -11.640 -25.324 1.00 38.34 109 PHE A O 1
ATOM 859 N N . HIS A 1 110 ? -0.184 -9.807 -26.648 1.00 36.06 110 HIS A N 1
ATOM 860 C CA . HIS A 1 110 ? -1.252 -10.119 -27.612 1.00 36.06 110 HIS A CA 1
ATOM 861 C C . HIS A 1 110 ? -2.710 -9.767 -27.218 1.00 36.06 110 HIS A C 1
ATOM 863 O O . HIS A 1 110 ? -3.488 -10.590 -26.751 1.00 36.06 110 HIS A O 1
ATOM 869 N N . GLY A 1 111 ? -3.119 -8.537 -27.559 1.00 34.50 111 GLY A N 1
ATOM 870 C CA . GLY A 1 111 ? -4.386 -8.312 -28.272 1.00 34.50 111 GLY A CA 1
ATOM 871 C C . GLY A 1 111 ? -5.691 -8.125 -27.491 1.00 34.50 111 GLY A C 1
ATOM 872 O O . GLY A 1 111 ? -6.713 -7.911 -28.137 1.00 34.50 111 GLY A O 1
ATOM 873 N N . ILE A 1 112 ? -5.707 -8.146 -26.158 1.00 33.12 112 ILE A N 1
ATOM 874 C CA . ILE A 1 112 ? -6.915 -7.822 -25.377 1.00 33.12 112 ILE A CA 1
ATOM 875 C C . ILE A 1 112 ? -6.559 -6.750 -24.350 1.00 33.12 112 ILE A C 1
ATOM 877 O O . ILE A 1 112 ? -5.568 -6.876 -23.635 1.00 33.12 112 ILE A O 1
ATOM 881 N N . ALA A 1 113 ? -7.342 -5.668 -24.347 1.00 32.22 113 ALA A N 1
ATOM 882 C CA . ALA A 1 113 ? -7.190 -4.519 -23.464 1.00 32.22 113 ALA A CA 1
ATOM 883 C C . ALA A 1 113 ? -6.928 -4.978 -22.026 1.00 32.22 113 ALA A C 1
ATOM 885 O O . ALA A 1 113 ? -7.698 -5.759 -21.467 1.00 32.22 113 ALA A O 1
ATOM 886 N N . CYS A 1 114 ? -5.811 -4.517 -21.463 1.00 36.41 114 CYS A N 1
ATOM 887 C CA . CYS A 1 114 ? -5.384 -4.915 -20.137 1.00 36.41 114 CYS A CA 1
ATOM 888 C C . CYS A 1 114 ? -6.361 -4.351 -19.107 1.00 36.41 114 CYS A C 1
ATOM 890 O O . CYS A 1 114 ? -6.309 -3.170 -18.766 1.00 36.41 114 CYS A O 1
ATOM 892 N N . LEU A 1 115 ? -7.294 -5.189 -18.656 1.00 39.41 115 LEU A N 1
ATOM 893 C CA . LEU A 1 115 ? -8.040 -4.924 -17.439 1.00 39.41 115 LEU A CA 1
ATOM 894 C C . LEU A 1 115 ? -7.009 -4.838 -16.313 1.00 39.41 115 LEU A C 1
ATOM 896 O O . LEU A 1 115 ? -6.259 -5.790 -16.098 1.00 39.41 115 LEU A O 1
ATOM 900 N N . LEU A 1 116 ? -6.980 -3.697 -15.624 1.00 46.09 116 LEU A N 1
ATOM 901 C CA . LEU A 1 116 ? -6.312 -3.530 -14.336 1.00 46.09 116 LEU A CA 1
ATOM 902 C C . LEU A 1 116 ? -6.564 -4.798 -13.512 1.00 46.09 116 LEU A C 1
ATOM 904 O O . LEU A 1 116 ? -7.719 -5.135 -13.245 1.00 46.09 116 LEU A O 1
ATOM 908 N N . LEU A 1 117 ? -5.513 -5.547 -13.179 1.00 49.59 117 LEU A N 1
ATOM 909 C CA . LEU A 1 117 ? -5.672 -6.688 -12.287 1.00 49.59 117 LEU A CA 1
ATOM 910 C C . LEU A 1 117 ? -5.969 -6.121 -10.901 1.00 49.59 117 LEU A C 1
ATOM 912 O O . LEU A 1 117 ? -5.092 -5.595 -10.219 1.00 49.59 117 LEU A O 1
ATOM 916 N N . VAL A 1 118 ? -7.250 -6.178 -10.554 1.00 51.81 118 VAL A N 1
ATOM 917 C CA . VAL A 1 118 ? -7.801 -5.830 -9.253 1.00 51.81 118 VAL A CA 1
ATOM 918 C C . VAL A 1 118 ? -7.485 -6.995 -8.318 1.00 51.81 118 VAL A C 1
ATOM 920 O O . VAL A 1 118 ? -8.148 -8.033 -8.358 1.00 51.81 118 VAL A O 1
ATOM 923 N N . SER A 1 119 ? -6.445 -6.859 -7.504 1.00 53.59 119 SER A N 1
ATOM 924 C CA . SER A 1 119 ? -6.177 -7.794 -6.415 1.00 53.59 119 SER A CA 1
ATOM 925 C C . SER A 1 119 ? -7.162 -7.473 -5.289 1.00 53.59 119 SER A C 1
ATOM 927 O O . SER A 1 119 ? -7.033 -6.460 -4.602 1.00 53.59 119 SER A O 1
ATOM 929 N N . VAL A 1 120 ? -8.201 -8.301 -5.137 1.00 49.53 120 VAL A N 1
ATOM 930 C CA . VAL A 1 120 ? -9.167 -8.183 -4.034 1.00 49.53 120 VAL A CA 1
ATOM 931 C C . VAL A 1 120 ? -8.592 -8.896 -2.815 1.00 49.53 120 VAL A C 1
ATOM 933 O O . VAL A 1 120 ? -8.401 -10.113 -2.831 1.00 49.53 120 VAL A O 1
ATOM 936 N N . VAL A 1 121 ? -8.311 -8.142 -1.756 1.00 51.56 121 VAL A N 1
ATOM 937 C CA . VAL A 1 121 ? -7.899 -8.682 -0.462 1.00 51.56 121 VAL A CA 1
ATOM 938 C C . VAL A 1 121 ? -9.162 -8.991 0.334 1.00 51.56 121 VAL A C 1
ATOM 940 O O . VAL A 1 121 ? -9.765 -8.109 0.944 1.00 51.56 121 VAL A O 1
ATOM 943 N N . PHE A 1 122 ? -9.578 -10.257 0.307 1.00 34.50 122 PHE A N 1
ATOM 944 C CA . PHE A 1 122 ? -10.624 -10.767 1.190 1.00 34.50 122 PHE A CA 1
ATOM 945 C C . PHE A 1 122 ? -10.023 -11.093 2.560 1.00 34.50 122 PHE A C 1
ATOM 947 O O . PHE A 1 122 ? -9.091 -11.890 2.651 1.00 34.50 122 PHE A O 1
ATOM 954 N N . GLY A 1 123 ? -10.592 -10.533 3.628 1.00 37.00 123 GLY A N 1
ATOM 955 C CA . GLY A 1 123 ? -10.399 -11.081 4.971 1.00 37.00 123 GLY A CA 1
ATOM 956 C C . GLY A 1 123 ? -9.248 -10.509 5.795 1.00 37.00 123 GLY A C 1
ATOM 957 O O . GLY A 1 123 ? -8.624 -11.253 6.550 1.00 37.00 123 GLY A O 1
ATOM 958 N N . VAL A 1 124 ? -9.017 -9.194 5.765 1.00 39.34 124 VAL A N 1
ATOM 959 C CA . VAL A 1 124 ? -8.451 -8.560 6.965 1.00 39.34 124 VAL A CA 1
ATOM 960 C C . VAL A 1 124 ? -9.607 -8.434 7.951 1.00 39.34 124 VAL A C 1
ATOM 962 O O . VAL A 1 124 ? -10.365 -7.476 7.887 1.00 39.34 124 VAL A O 1
ATOM 965 N N . LEU A 1 125 ? -9.792 -9.441 8.810 1.00 33.75 125 LEU A N 1
ATOM 966 C CA . LEU A 1 125 ? -10.681 -9.331 9.966 1.00 33.75 125 LEU A CA 1
ATOM 967 C C . LEU A 1 125 ? -10.163 -8.169 10.822 1.00 33.75 125 LEU A C 1
ATOM 969 O O . LEU A 1 125 ? -9.191 -8.309 11.562 1.00 33.75 125 LEU A O 1
ATOM 973 N N . LEU A 1 126 ? -10.771 -7.003 10.621 1.00 35.16 126 LEU A N 1
ATOM 974 C CA . LEU A 1 126 ? -10.602 -5.804 11.420 1.00 35.16 126 LEU A CA 1
ATOM 975 C C . LEU A 1 126 ? -11.224 -6.084 12.795 1.00 35.16 126 LEU A C 1
ATOM 977 O O . LEU A 1 126 ? -12.419 -5.881 12.990 1.00 35.16 126 LEU A O 1
ATOM 981 N N . PHE A 1 127 ? -10.421 -6.613 13.716 1.00 36.38 127 PHE A N 1
ATOM 982 C CA . PHE A 1 127 ? -10.707 -6.602 15.150 1.00 36.38 127 PHE A CA 1
ATOM 983 C C . PHE A 1 127 ? -9.775 -5.618 15.849 1.00 36.38 127 PHE A C 1
ATOM 985 O O . PHE A 1 127 ? -8.607 -5.502 15.402 1.00 36.38 127 PHE A O 1
#